Protein AF-A0A0R1JMH1-F1 (afdb_monomer_lite)

Radius of gyration: 13.41 Å; chains: 1; bounding box: 37×22×34 Å

Organism: NCBI:txid1291734

Secondary structure (DSSP, 8-state):
--HHHHHHHHHHHHHHTHHHHHHHHHHHTTT--SEEEEEEEEEEEE--SS-SS-EEEEEEEEE-TTS-B---PEEEEEES-SSS---EEEEEE----

Sequence (97 aa):
MNEKESHERQVAFLQAHEAQITRFIQTKEASTVAKVEYNWRTVAAQSSMVYEYPYLAVDVTCYNNKHKQIDCYRMSIHPDNVDHPTAILNIDGIDVD

Foldseek 3Di:
DDPVVQLVQLLVVCVVCVVVLLVVVCVVVVNQFPDKAWPSVQWDWDDDPVDPDIWTWTWMWTAGPVRDTDDTFTKTWHAPDSSHGDDTPDIDTDDDD

pLDDT: mean 87.87, std 12.04, range [39.31, 98.25]

Structure (mmCIF, N/CA/C/O backbone):
data_AF-A0A0R1JMH1-F1
#
_entry.id   AF-A0A0R1JMH1-F1
#
loop_
_atom_site.group_PDB
_atom_site.id
_atom_site.type_symbol
_atom_site.label_atom_id
_atom_site.label_alt_id
_atom_site.label_comp_id
_atom_site.label_asym_id
_atom_site.label_entity_id
_atom_site.label_seq_id
_atom_site.pdbx_PDB_ins_code
_atom_site.Cartn_x
_atom_site.Cartn_y
_atom_site.Cartn_z
_atom_site.occupancy
_atom_site.B_iso_or_equiv
_atom_site.auth_seq_id
_atom_site.auth_comp_id
_atom_site.auth_asym_id
_atom_site.auth_atom_id
_atom_site.pdbx_PDB_model_num
ATOM 1 N N . MET A 1 1 ? 9.275 8.672 -20.489 1.00 58.81 1 MET A N 1
ATOM 2 C CA . MET A 1 1 ? 8.312 8.587 -19.379 1.00 58.81 1 MET A CA 1
ATOM 3 C C . MET A 1 1 ? 8.430 9.874 -18.598 1.00 58.81 1 MET A C 1
ATOM 5 O O . MET A 1 1 ? 9.544 10.220 -18.222 1.00 58.81 1 MET A O 1
ATOM 9 N N . ASN A 1 2 ? 7.344 10.631 -18.470 1.00 78.19 2 ASN A N 1
ATOM 10 C CA . ASN A 1 2 ? 7.326 11.794 -17.580 1.00 78.19 2 ASN A CA 1
ATOM 11 C C . ASN A 1 2 ? 6.866 11.368 -16.172 1.00 78.19 2 ASN A C 1
ATOM 13 O O . ASN A 1 2 ? 6.305 10.287 -15.995 1.00 78.19 2 ASN A O 1
ATOM 17 N N . GLU A 1 3 ? 7.122 12.204 -15.167 1.00 75.75 3 GLU A N 1
ATOM 18 C CA . GLU A 1 3 ? 6.811 11.900 -13.759 1.00 75.75 3 GLU A CA 1
ATOM 19 C C . GLU A 1 3 ? 5.321 11.601 -13.533 1.00 75.75 3 GLU A C 1
ATOM 21 O O . GLU A 1 3 ? 4.971 10.726 -12.744 1.00 75.75 3 GLU A O 1
ATOM 26 N N . LYS A 1 4 ? 4.437 12.269 -14.284 1.00 77.25 4 LYS A N 1
ATOM 27 C CA . LYS A 1 4 ? 2.987 12.082 -14.190 1.00 77.25 4 LYS A CA 1
ATOM 28 C C . LYS A 1 4 ? 2.545 10.701 -14.684 1.00 77.25 4 LYS A C 1
ATOM 30 O O . LYS A 1 4 ? 1.777 10.030 -14.003 1.00 77.25 4 LYS A O 1
ATOM 35 N N . GLU A 1 5 ? 3.054 10.260 -15.832 1.00 80.62 5 GLU A N 1
ATOM 36 C CA . GLU A 1 5 ? 2.797 8.920 -16.380 1.00 80.62 5 GLU A CA 1
ATOM 37 C C . GLU A 1 5 ? 3.324 7.812 -15.460 1.00 80.62 5 GLU A C 1
ATOM 39 O O . GLU A 1 5 ? 2.703 6.754 -15.353 1.00 80.62 5 GLU A O 1
ATOM 44 N N . SER A 1 6 ? 4.460 8.050 -14.793 1.00 89.31 6 SER A N 1
ATOM 45 C CA . SER A 1 6 ? 5.006 7.117 -13.803 1.00 89.31 6 SER A CA 1
ATOM 46 C C . SER A 1 6 ? 4.087 7.013 -12.581 1.00 89.31 6 SER A C 1
ATOM 48 O O . SER A 1 6 ? 3.677 5.914 -12.207 1.00 89.31 6 SER A O 1
ATOM 50 N N . HIS A 1 7 ? 3.652 8.152 -12.031 1.00 92.69 7 HIS A N 1
ATOM 51 C CA . HIS A 1 7 ? 2.730 8.185 -10.894 1.00 92.69 7 HIS A CA 1
ATOM 52 C C . HIS A 1 7 ? 1.387 7.503 -1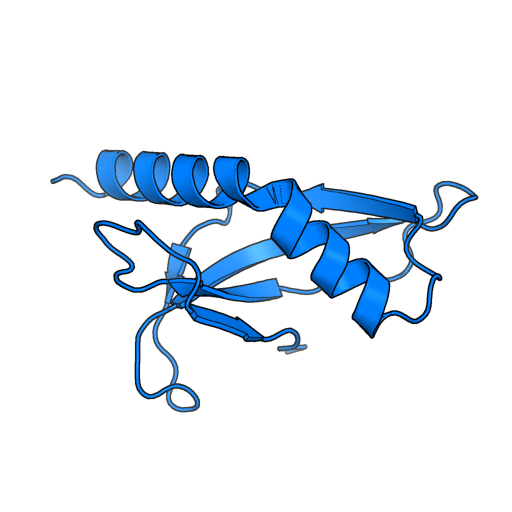1.202 1.00 92.69 7 HIS A C 1
ATOM 54 O O . HIS A 1 7 ? 0.940 6.654 -10.434 1.00 92.69 7 HIS A O 1
ATOM 60 N N . GLU A 1 8 ? 0.753 7.804 -12.341 1.00 95.81 8 GLU A N 1
ATOM 61 C CA . GLU A 1 8 ? -0.524 7.179 -12.728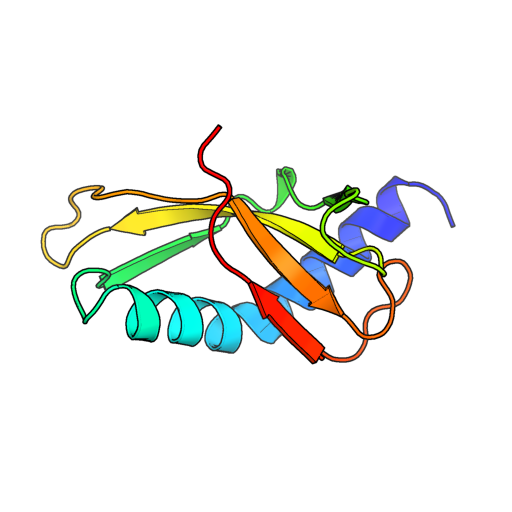 1.00 95.81 8 GLU A CA 1
ATOM 62 C C . GLU A 1 8 ? -0.404 5.652 -12.852 1.00 95.81 8 GLU A C 1
ATOM 64 O O . GLU A 1 8 ? -1.300 4.920 -12.425 1.00 95.81 8 GLU A O 1
ATOM 69 N N . ARG A 1 9 ? 0.724 5.152 -13.372 1.00 96.00 9 ARG A N 1
ATOM 70 C CA . ARG A 1 9 ? 1.003 3.713 -13.458 1.00 96.00 9 ARG A CA 1
ATOM 71 C C . ARG A 1 9 ? 1.172 3.075 -12.082 1.00 96.00 9 ARG A C 1
ATOM 73 O O . ARG A 1 9 ? 0.607 2.011 -11.840 1.00 96.00 9 ARG A O 1
ATOM 80 N N . GLN A 1 10 ? 1.930 3.711 -11.194 1.00 97.44 10 GLN A N 1
ATOM 81 C CA . GLN A 1 10 ? 2.133 3.237 -9.824 1.00 97.44 10 GLN A CA 1
ATOM 82 C C . GLN A 1 10 ? 0.807 3.194 -9.058 1.00 97.44 10 GLN A C 1
ATOM 84 O O . GLN A 1 10 ? 0.495 2.187 -8.424 1.00 97.44 10 GLN A O 1
ATOM 89 N N . VAL A 1 11 ? -0.019 4.239 -9.182 1.00 98.06 11 VAL A N 1
ATOM 90 C CA . VAL A 1 11 ? -1.367 4.284 -8.597 1.00 98.06 11 VAL A CA 1
ATOM 91 C C . VAL A 1 11 ? -2.232 3.147 -9.135 1.00 98.06 11 VAL A C 1
ATOM 93 O O . VAL A 1 11 ? -2.811 2.406 -8.344 1.00 98.06 11 VAL A O 1
ATOM 96 N N . ALA A 1 12 ? -2.295 2.969 -10.457 1.00 98.06 12 ALA A N 1
ATOM 97 C CA . ALA A 1 12 ? -3.101 1.914 -11.068 1.00 98.06 12 ALA A CA 1
ATOM 98 C C . ALA A 1 12 ? -2.658 0.513 -10.613 1.00 98.06 12 ALA A C 1
ATOM 100 O O . ALA A 1 12 ? -3.496 -0.345 -10.331 1.00 98.06 12 ALA A O 1
ATOM 101 N N . PHE A 1 13 ? -1.348 0.291 -10.489 1.00 98.25 13 PHE A N 1
ATOM 102 C CA . PHE A 1 13 ? -0.801 -0.954 -9.963 1.00 98.25 13 PHE A CA 1
ATOM 103 C C . PHE A 1 13 ? -1.234 -1.213 -8.514 1.00 98.25 13 PHE A C 1
ATOM 105 O O . PHE A 1 13 ? -1.685 -2.318 -8.204 1.00 98.25 13 PHE A O 1
ATOM 112 N N . LEU A 1 14 ? -1.150 -0.209 -7.634 1.00 97.69 14 LEU A N 1
ATOM 113 C CA . LEU A 1 14 ? -1.565 -0.358 -6.237 1.00 97.69 14 LEU A CA 1
ATOM 114 C C . LEU A 1 14 ? -3.080 -0.545 -6.095 1.00 97.69 14 LEU A C 1
ATOM 116 O O . LEU A 1 14 ? -3.508 -1.382 -5.305 1.00 97.69 14 LEU A O 1
ATOM 120 N N . GLN A 1 15 ? -3.887 0.155 -6.897 1.00 98.12 15 GLN A N 1
ATOM 121 C CA . GLN A 1 15 ? -5.342 -0.034 -6.947 1.00 98.12 15 GLN A CA 1
ATOM 122 C C . GLN A 1 15 ? -5.717 -1.456 -7.382 1.00 98.12 15 GLN A C 1
ATOM 124 O O . GLN A 1 15 ? -6.596 -2.076 -6.786 1.00 98.12 15 GLN A O 1
ATOM 129 N N . ALA A 1 16 ? -5.012 -2.022 -8.367 1.00 98.25 16 ALA A N 1
ATOM 130 C CA . ALA A 1 16 ? -5.227 -3.406 -8.792 1.00 98.25 16 ALA A CA 1
ATOM 131 C C . ALA A 1 16 ? -4.927 -4.432 -7.679 1.00 98.25 16 ALA A C 1
ATOM 133 O O . ALA A 1 16 ? -5.493 -5.525 -7.681 1.00 98.25 16 ALA A O 1
ATOM 134 N N . HIS A 1 17 ? -4.082 -4.071 -6.710 1.00 97.38 17 HIS A N 1
ATOM 135 C CA . HIS A 1 17 ? -3.703 -4.910 -5.571 1.00 97.38 17 HIS A CA 1
ATOM 136 C C . HIS A 1 17 ? -4.310 -4.440 -4.236 1.00 97.38 17 HIS A C 1
ATOM 138 O O . HIS A 1 17 ? -3.934 -4.948 -3.176 1.00 97.38 17 HIS A O 1
ATOM 144 N N . GLU A 1 18 ? -5.281 -3.520 -4.258 1.00 96.69 18 GLU A N 1
ATOM 145 C CA . GLU A 1 18 ? -5.876 -2.913 -3.058 1.00 96.69 18 GLU A CA 1
ATOM 146 C C . GLU A 1 18 ? -6.379 -3.975 -2.068 1.00 96.69 18 GLU A C 1
ATOM 148 O O . GLU A 1 18 ? -6.119 -3.895 -0.867 1.00 96.69 18 GLU A O 1
ATOM 153 N N . ALA A 1 19 ? -7.022 -5.031 -2.576 1.00 95.69 19 ALA A N 1
ATOM 154 C CA . ALA A 1 19 ? -7.533 -6.128 -1.758 1.00 95.69 19 ALA A CA 1
ATOM 155 C C . ALA A 1 19 ? -6.418 -6.913 -1.042 1.00 95.69 19 ALA A C 1
ATOM 157 O O . ALA A 1 19 ? -6.584 -7.304 0.116 1.00 95.69 19 ALA A O 1
ATOM 158 N N . GLN A 1 20 ? -5.276 -7.135 -1.702 1.00 95.25 20 GLN A N 1
ATOM 159 C CA . GLN A 1 20 ? -4.119 -7.804 -1.099 1.00 95.25 20 GLN A CA 1
ATOM 160 C C . GLN A 1 20 ? -3.525 -6.945 0.023 1.00 95.25 20 GLN A C 1
ATOM 162 O O . GLN A 1 20 ? -3.273 -7.452 1.117 1.00 95.25 20 GLN A O 1
ATOM 167 N N . ILE A 1 21 ? -3.353 -5.645 -0.230 1.00 93.38 21 ILE A N 1
ATOM 168 C CA . ILE A 1 21 ? -2.783 -4.695 0.733 1.00 93.38 21 ILE A CA 1
ATOM 169 C C . ILE A 1 21 ? -3.727 -4.523 1.933 1.00 93.38 21 ILE A C 1
ATOM 171 O O . ILE A 1 21 ? -3.294 -4.591 3.082 1.00 93.38 21 ILE A O 1
ATOM 175 N N . THR A 1 22 ? -5.033 -4.388 1.688 1.00 92.75 22 THR A N 1
ATOM 176 C CA . THR A 1 22 ? -6.055 -4.283 2.743 1.00 92.75 22 THR A CA 1
ATOM 177 C C . THR A 1 22 ? -6.042 -5.519 3.636 1.00 92.75 22 THR A C 1
ATOM 179 O O . THR A 1 22 ? -6.050 -5.406 4.863 1.00 92.75 22 THR A O 1
ATOM 182 N N . ARG A 1 23 ? -5.965 -6.714 3.036 1.00 91.81 23 ARG A N 1
ATOM 183 C CA . ARG A 1 23 ? -5.915 -7.973 3.785 1.00 91.81 23 ARG A CA 1
ATOM 184 C C . ARG A 1 23 ? -4.662 -8.074 4.651 1.00 91.81 23 ARG A C 1
ATOM 186 O O . ARG A 1 23 ? -4.747 -8.578 5.772 1.00 91.81 23 ARG A O 1
ATOM 193 N N . PHE A 1 24 ? -3.521 -7.588 4.164 1.00 90.69 24 PHE A N 1
ATOM 194 C CA . PHE A 1 24 ? -2.296 -7.512 4.956 1.00 90.69 24 PHE A CA 1
ATOM 195 C C . PHE A 1 24 ? -2.490 -6.630 6.199 1.00 90.69 24 PHE A C 1
ATOM 197 O O . PHE A 1 24 ? -2.252 -7.103 7.312 1.00 90.69 24 PHE A O 1
ATOM 204 N N . ILE A 1 25 ? -3.008 -5.407 6.027 1.00 88.62 25 ILE A N 1
ATOM 205 C CA . ILE A 1 25 ? -3.276 -4.461 7.127 1.00 88.62 25 ILE A CA 1
ATOM 206 C C . ILE A 1 25 ? -4.198 -5.097 8.176 1.00 88.62 25 ILE A C 1
ATOM 208 O O . ILE A 1 25 ? -3.882 -5.128 9.363 1.00 88.62 25 ILE A O 1
ATOM 212 N N . GLN A 1 26 ? -5.315 -5.679 7.736 1.00 87.31 26 GLN A N 1
ATOM 213 C CA . GLN A 1 26 ? -6.287 -6.318 8.628 1.00 87.31 26 GLN A CA 1
ATOM 214 C C . GLN A 1 26 ? -5.707 -7.518 9.393 1.00 87.31 26 GLN A C 1
ATOM 216 O O . GLN A 1 26 ? -6.103 -7.767 10.533 1.00 87.31 26 GLN A O 1
ATOM 221 N N . THR A 1 27 ? -4.771 -8.252 8.781 1.00 86.12 27 THR A N 1
ATOM 222 C CA . THR A 1 27 ? -4.101 -9.400 9.411 1.00 86.12 27 THR A CA 1
ATOM 223 C C . THR A 1 27 ? -3.120 -8.954 10.493 1.00 86.12 27 THR A C 1
ATOM 225 O O . THR A 1 27 ? -3.046 -9.587 11.544 1.00 86.12 27 THR A O 1
ATOM 228 N N . LYS A 1 28 ? -2.371 -7.870 10.255 1.00 80.75 28 LYS A N 1
ATOM 229 C CA . LYS A 1 28 ? -1.384 -7.338 11.207 1.00 80.75 28 LYS A CA 1
ATOM 230 C C . LYS A 1 28 ? -2.040 -6.657 12.412 1.00 80.75 28 LYS A C 1
ATOM 232 O O . LYS A 1 28 ? -1.629 -6.916 13.536 1.00 80.75 28 LYS A O 1
ATOM 237 N N . GLU A 1 29 ? -3.118 -5.905 12.196 1.00 74.00 29 GLU A N 1
ATOM 238 C CA . GLU A 1 29 ? -3.829 -5.139 13.240 1.00 74.00 29 GLU A CA 1
ATOM 239 C C . GLU A 1 29 ? -4.909 -5.945 14.000 1.00 74.00 29 GLU A C 1
ATOM 241 O O . GLU A 1 29 ? -5.867 -5.389 14.555 1.00 74.00 29 GLU A O 1
ATOM 246 N N . ALA A 1 30 ? -4.781 -7.279 14.002 1.00 62.62 30 ALA A N 1
ATOM 247 C CA . ALA A 1 30 ? -5.572 -8.226 14.795 1.00 62.62 30 ALA A CA 1
ATOM 248 C C . ALA A 1 30 ? -7.101 -7.976 14.802 1.00 62.62 30 ALA A C 1
ATOM 250 O O . ALA A 1 30 ? -7.761 -8.128 15.830 1.00 62.62 30 ALA A O 1
ATOM 251 N N . SER A 1 31 ? -7.698 -7.685 13.638 1.00 63.50 31 SER A N 1
ATOM 252 C CA . SER A 1 31 ? -9.154 -7.483 13.433 1.00 63.50 31 SER A CA 1
ATOM 253 C C . SER A 1 31 ? -9.745 -6.151 13.924 1.00 63.50 31 SER A C 1
ATOM 255 O O . SER A 1 31 ? -10.964 -5.972 13.876 1.00 63.50 31 SER A O 1
ATOM 257 N N . THR A 1 32 ? -8.925 -5.193 14.364 1.00 81.19 32 THR A N 1
ATOM 258 C CA . THR A 1 32 ? -9.424 -3.870 14.797 1.00 81.19 32 THR A CA 1
ATOM 259 C C . THR A 1 32 ? -9.844 -2.999 13.606 1.00 81.19 32 THR A C 1
ATOM 261 O O . THR A 1 32 ? -10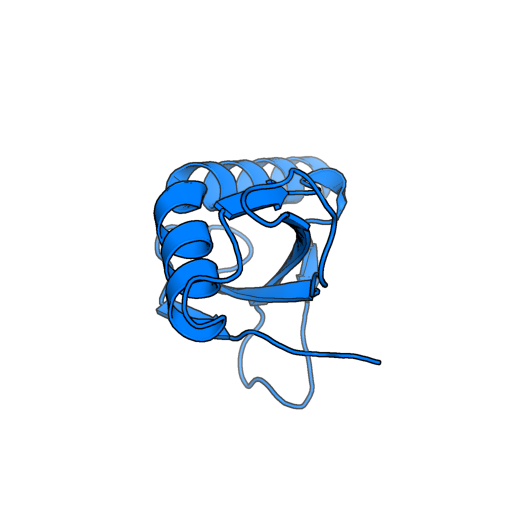.741 -2.160 13.724 1.00 81.19 32 THR A O 1
ATOM 264 N N . VAL A 1 33 ? -9.228 -3.226 12.443 1.00 87.75 33 VAL A N 1
ATOM 265 C CA . VAL A 1 33 ? -9.480 -2.500 11.193 1.00 87.75 33 VAL A CA 1
ATOM 266 C C . VAL A 1 33 ? -10.629 -3.150 10.420 1.00 87.75 33 VAL A C 1
ATOM 268 O O . VAL A 1 33 ? -10.513 -4.272 9.935 1.00 87.75 33 VAL A O 1
ATOM 271 N N . ALA A 1 34 ? -11.732 -2.421 10.260 1.00 89.75 34 ALA A N 1
ATOM 272 C CA . ALA A 1 34 ? -12.879 -2.831 9.449 1.00 89.75 34 ALA A CA 1
ATOM 273 C C . ALA A 1 34 ? -12.848 -2.230 8.036 1.00 89.75 34 ALA A C 1
ATOM 275 O O . ALA A 1 34 ? -13.336 -2.850 7.094 1.00 89.75 34 ALA A O 1
ATOM 276 N N . LYS A 1 35 ? -12.272 -1.032 7.879 1.00 91.31 35 LYS A N 1
ATOM 277 C CA . LYS A 1 35 ? -12.153 -0.328 6.596 1.00 91.31 35 LYS A CA 1
ATOM 278 C C . LYS A 1 35 ? -10.785 0.335 6.483 1.00 91.31 35 LYS A C 1
ATOM 280 O O . LYS A 1 35 ? -10.294 0.879 7.471 1.00 91.31 35 LYS A O 1
ATOM 285 N N . VAL A 1 36 ? -10.231 0.326 5.275 1.00 92.31 36 VAL A N 1
ATOM 286 C CA . VAL A 1 36 ? -9.031 1.072 4.885 1.00 92.31 36 VAL A CA 1
ATOM 287 C C . VAL A 1 36 ? -9.414 2.035 3.761 1.00 92.31 36 VAL A C 1
ATOM 289 O O . VAL A 1 36 ? -10.154 1.670 2.851 1.00 92.31 36 VAL A O 1
ATOM 292 N N . GLU A 1 37 ? -8.952 3.273 3.846 1.00 94.38 37 GLU A N 1
ATOM 293 C CA . GLU A 1 37 ? -9.028 4.288 2.802 1.00 94.38 37 GLU A CA 1
ATOM 294 C C . GLU A 1 37 ? -7.612 4.625 2.348 1.00 94.38 37 GLU A C 1
ATOM 296 O O . GLU A 1 37 ? -6.713 4.780 3.167 1.00 94.38 37 GLU A O 1
ATOM 301 N N . TYR A 1 38 ? -7.404 4.734 1.043 1.00 95.00 38 TYR A N 1
ATOM 302 C CA . TYR A 1 38 ? -6.089 4.975 0.463 1.00 95.00 38 TYR A CA 1
ATOM 303 C C . TYR A 1 38 ? -6.006 6.398 -0.075 1.00 95.00 38 TYR A C 1
ATOM 305 O O . TYR A 1 38 ? -6.854 6.824 -0.867 1.00 95.00 38 TYR A O 1
ATOM 313 N N . ASN A 1 39 ? -4.957 7.129 0.300 1.00 95.50 39 ASN A N 1
ATOM 314 C CA . ASN A 1 39 ? -4.667 8.422 -0.299 1.00 95.50 39 ASN A CA 1
ATOM 315 C C . ASN A 1 39 ? -3.806 8.235 -1.553 1.00 95.50 39 ASN A C 1
ATOM 317 O O . ASN A 1 39 ? -2.592 8.401 -1.537 1.00 95.50 39 ASN A O 1
ATOM 321 N N . TRP A 1 40 ? -4.440 7.919 -2.681 1.00 96.31 40 TRP A N 1
ATOM 322 C CA . TRP A 1 40 ? -3.726 7.641 -3.935 1.00 96.31 40 TRP A CA 1
ATOM 323 C C . TRP A 1 40 ? -2.826 8.784 -4.425 1.00 96.31 40 TRP A C 1
ATOM 325 O O . TRP A 1 40 ? -1.876 8.547 -5.161 1.00 96.31 40 TRP A O 1
ATOM 335 N N . ARG A 1 41 ? -3.079 10.023 -3.988 1.00 95.56 41 ARG A N 1
ATOM 336 C CA . ARG A 1 41 ? -2.248 11.181 -4.348 1.00 95.56 41 ARG A CA 1
ATOM 337 C C . ARG A 1 41 ? -0.866 11.154 -3.703 1.00 95.56 41 ARG A C 1
ATOM 339 O O . ARG A 1 41 ? 0.021 11.847 -4.184 1.00 95.56 41 ARG A O 1
ATOM 346 N N . THR A 1 42 ? -0.682 10.394 -2.626 1.00 94.56 42 THR A N 1
ATOM 347 C CA . THR A 1 42 ? 0.607 10.289 -1.928 1.00 94.56 42 THR A CA 1
ATOM 348 C C . THR A 1 42 ? 1.472 9.163 -2.479 1.00 94.56 42 THR A C 1
ATOM 350 O O . THR A 1 42 ? 2.555 8.940 -1.950 1.00 94.56 42 THR A O 1
ATOM 353 N N . VAL A 1 43 ? 0.999 8.427 -3.495 1.00 95.94 43 VAL A N 1
ATOM 354 C CA . VAL A 1 43 ? 1.766 7.330 -4.090 1.00 95.94 43 VAL A CA 1
ATOM 355 C C . VAL A 1 43 ? 3.063 7.871 -4.673 1.00 95.94 43 VAL A C 1
ATOM 357 O O . VAL A 1 43 ? 3.049 8.728 -5.557 1.00 95.94 43 VAL A O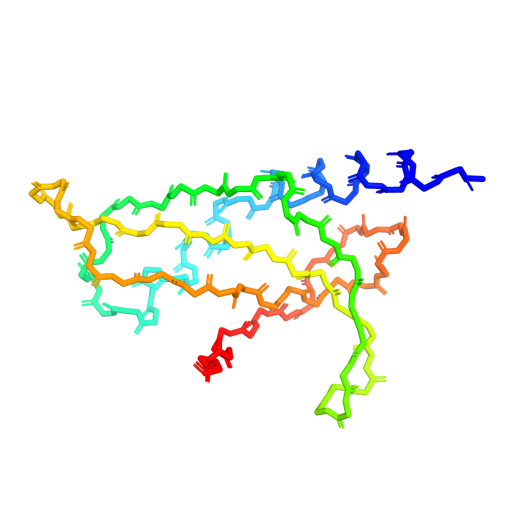 1
ATOM 360 N N . ALA A 1 44 ? 4.183 7.360 -4.177 1.00 94.38 44 ALA A N 1
ATOM 361 C CA . ALA A 1 44 ? 5.501 7.755 -4.645 1.00 94.38 44 ALA A CA 1
ATOM 362 C C . ALA A 1 44 ? 6.493 6.602 -4.521 1.00 94.38 44 ALA A C 1
ATOM 364 O O . ALA A 1 44 ? 6.480 5.864 -3.535 1.00 94.38 44 ALA A O 1
ATOM 365 N N . ALA A 1 45 ? 7.389 6.490 -5.499 1.00 94.44 45 ALA A N 1
ATOM 366 C CA . ALA A 1 45 ? 8.585 5.676 -5.353 1.00 94.44 45 ALA A CA 1
ATOM 367 C C . ALA A 1 45 ? 9.542 6.335 -4.351 1.00 94.44 45 ALA A C 1
ATOM 369 O O . ALA A 1 45 ? 9.812 7.535 -4.433 1.00 94.44 45 ALA A O 1
ATOM 370 N N . GLN A 1 46 ? 10.054 5.552 -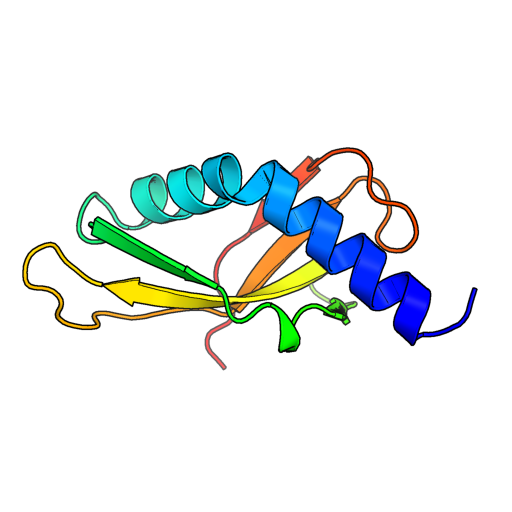3.408 1.00 92.31 46 GLN A N 1
ATOM 371 C CA . GLN A 1 46 ? 10.996 5.993 -2.388 1.00 92.31 46 GLN A CA 1
ATOM 372 C C . GLN A 1 46 ? 12.171 5.021 -2.280 1.00 92.31 46 GLN A C 1
ATOM 374 O O . GLN A 1 46 ? 12.087 3.848 -2.647 1.00 92.31 46 GLN A O 1
ATOM 379 N N . SER A 1 47 ? 13.278 5.531 -1.754 1.00 90.12 47 SER A N 1
ATOM 380 C CA . SER A 1 47 ? 14.464 4.764 -1.382 1.00 90.12 47 SER A CA 1
ATOM 381 C C . SER A 1 47 ? 14.822 5.096 0.061 1.00 90.12 47 SER A C 1
ATOM 383 O O . SER A 1 47 ? 14.730 6.255 0.462 1.00 90.12 47 SER A O 1
ATOM 385 N N . SER A 1 48 ? 15.256 4.105 0.831 1.00 84.81 48 SER A N 1
ATOM 386 C CA . SER A 1 48 ? 15.653 4.256 2.234 1.00 84.81 48 SER A CA 1
ATOM 387 C C . SER A 1 48 ? 16.976 3.535 2.467 1.00 84.81 48 SER A C 1
ATOM 389 O O . SER A 1 48 ? 17.321 2.632 1.716 1.00 84.81 48 SER A O 1
ATOM 391 N N . MET A 1 49 ? 17.710 3.901 3.520 1.00 85.69 49 MET A N 1
ATOM 392 C CA . MET A 1 49 ? 18.890 3.138 3.950 1.00 85.69 49 MET A CA 1
ATOM 393 C C . MET A 1 49 ? 18.523 1.783 4.578 1.00 85.69 49 MET A C 1
ATOM 395 O O . MET A 1 49 ? 19.390 0.928 4.724 1.00 85.69 49 MET A O 1
ATOM 399 N N . VAL A 1 50 ? 17.257 1.597 4.970 1.00 83.88 50 VAL A N 1
ATOM 400 C CA . VAL A 1 50 ? 16.745 0.354 5.572 1.00 83.88 50 VAL A CA 1
ATOM 401 C C . VAL A 1 50 ? 16.491 -0.717 4.509 1.00 83.88 50 VAL A C 1
ATOM 403 O O . VAL A 1 50 ? 16.670 -1.903 4.776 1.00 83.88 50 VAL A O 1
ATOM 406 N N . TYR A 1 51 ? 16.104 -0.305 3.300 1.00 82.50 51 TYR A N 1
ATOM 407 C CA . TYR A 1 51 ? 15.725 -1.210 2.219 1.00 82.50 51 TYR A CA 1
ATOM 408 C C . TYR A 1 51 ? 16.774 -1.197 1.108 1.00 82.50 51 TYR A C 1
ATOM 410 O O . TYR A 1 51 ? 17.148 -0.143 0.606 1.00 82.50 51 TYR A O 1
ATOM 418 N N . GLU A 1 52 ? 17.213 -2.383 0.687 1.00 84.31 52 GLU A N 1
ATOM 419 C CA . GLU A 1 52 ? 18.181 -2.544 -0.408 1.00 84.31 52 GLU A CA 1
ATOM 420 C C . GLU A 1 52 ? 17.625 -2.054 -1.757 1.00 84.31 52 GLU A C 1
ATOM 422 O O . GLU A 1 52 ? 18.374 -1.565 -2.603 1.00 84.31 52 GLU A O 1
ATOM 427 N N . TYR A 1 53 ? 16.304 -2.145 -1.941 1.00 88.06 53 TYR A N 1
ATOM 428 C CA . TYR A 1 53 ? 15.619 -1.808 -3.187 1.00 88.06 53 TYR A CA 1
ATOM 429 C C . TYR A 1 53 ? 14.562 -0.713 -2.983 1.00 88.06 53 TYR A C 1
ATOM 431 O O . TYR A 1 53 ? 13.970 -0.623 -1.901 1.00 88.06 53 TYR A O 1
ATOM 439 N N . PRO A 1 54 ? 14.281 0.100 -4.022 1.00 92.69 54 PRO A N 1
ATOM 440 C CA . PRO A 1 54 ? 13.195 1.071 -3.989 1.00 92.69 54 PRO A CA 1
ATOM 441 C C . PRO A 1 54 ? 11.834 0.416 -3.737 1.00 92.69 54 PRO A C 1
ATOM 443 O O . PRO A 1 54 ? 11.602 -0.739 -4.094 1.00 92.69 54 PRO A O 1
ATOM 446 N N . TYR A 1 55 ? 10.912 1.186 -3.170 1.00 94.69 55 TYR A N 1
ATOM 447 C CA . TYR A 1 55 ? 9.558 0.745 -2.843 1.00 94.69 55 TYR A CA 1
ATOM 448 C C . TYR A 1 55 ? 8.532 1.826 -3.193 1.00 94.69 55 TYR A C 1
ATOM 450 O O . TYR A 1 55 ? 8.882 2.985 -3.409 1.00 94.69 55 TYR A O 1
ATOM 458 N N . LEU A 1 56 ? 7.257 1.448 -3.266 1.00 95.62 56 LEU A N 1
ATOM 459 C CA . LEU A 1 56 ? 6.136 2.374 -3.390 1.00 95.62 56 LEU A CA 1
ATOM 460 C C . LEU A 1 56 ? 5.570 2.671 -2.003 1.00 95.62 56 LEU A C 1
ATOM 462 O O . LEU A 1 56 ? 5.176 1.756 -1.282 1.00 95.62 56 LEU A O 1
ATOM 466 N N . ALA A 1 57 ? 5.506 3.949 -1.652 1.00 94.81 57 ALA A N 1
ATOM 467 C CA . ALA A 1 57 ? 4.880 4.422 -0.429 1.00 94.81 57 ALA A CA 1
ATOM 468 C C . ALA A 1 57 ? 3.446 4.891 -0.702 1.00 94.81 57 ALA A C 1
ATOM 470 O O . ALA A 1 57 ? 3.203 5.559 -1.706 1.00 94.81 57 ALA A O 1
ATOM 471 N N . VAL A 1 58 ? 2.502 4.591 0.193 1.00 94.75 58 VAL A N 1
ATOM 472 C CA . VAL A 1 58 ? 1.139 5.153 0.159 1.00 94.75 58 VAL A CA 1
ATOM 473 C C . VAL A 1 58 ? 0.624 5.398 1.572 1.00 94.75 58 VAL A C 1
ATOM 475 O O . VAL A 1 58 ? 0.776 4.547 2.449 1.00 94.75 58 VAL A O 1
ATOM 478 N N . ASP A 1 59 ? -0.001 6.551 1.793 1.00 93.12 59 ASP A N 1
ATOM 479 C CA . ASP A 1 59 ? -0.624 6.873 3.070 1.00 93.12 59 ASP A CA 1
ATOM 480 C C . ASP A 1 59 ? -2.027 6.255 3.088 1.00 93.12 59 ASP A C 1
ATOM 482 O O . ASP A 1 59 ? -2.808 6.404 2.137 1.00 93.12 59 ASP A O 1
ATOM 486 N N . VAL A 1 60 ? -2.356 5.550 4.167 1.00 92.19 60 VAL A N 1
ATOM 487 C CA . VAL A 1 60 ? -3.683 4.953 4.355 1.00 92.19 60 VAL A CA 1
ATOM 488 C C . VAL A 1 60 ? -4.383 5.551 5.562 1.00 92.19 60 VAL A C 1
ATOM 490 O O . VAL A 1 60 ? -3.751 6.147 6.425 1.00 92.19 60 VAL A O 1
ATOM 493 N N . THR A 1 61 ? -5.704 5.409 5.629 1.00 91.19 61 THR A N 1
ATOM 494 C CA . THR A 1 61 ? -6.534 5.729 6.789 1.00 91.19 61 THR A CA 1
ATOM 495 C C . THR A 1 61 ? -7.408 4.532 7.168 1.00 91.19 61 THR A C 1
ATOM 497 O O . THR A 1 61 ? -8.171 4.029 6.354 1.00 91.19 61 THR A O 1
ATOM 500 N N . CYS A 1 62 ? -7.307 4.045 8.399 1.00 91.25 62 CYS A N 1
ATOM 501 C CA . CYS A 1 62 ? -7.977 2.861 8.911 1.00 91.25 62 CYS A CA 1
ATOM 502 C C . CYS A 1 62 ? -9.066 3.228 9.921 1.00 91.25 62 CYS A C 1
ATOM 504 O O . CYS A 1 62 ? -8.887 4.066 10.812 1.00 91.25 62 CYS A O 1
ATOM 506 N N . TYR A 1 63 ? -10.184 2.517 9.826 1.00 91.38 63 TYR A N 1
ATOM 507 C CA . TYR A 1 63 ? -11.363 2.709 10.659 1.00 91.38 63 TYR A CA 1
ATOM 508 C C . TYR A 1 63 ? -11.790 1.388 11.283 1.00 91.38 63 TYR A C 1
ATOM 510 O O . TYR A 1 63 ? -11.745 0.339 10.635 1.00 91.38 63 TYR A O 1
ATOM 518 N N . ASN A 1 64 ? -12.271 1.441 12.523 1.00 90.69 64 ASN A N 1
ATOM 519 C CA . ASN A 1 64 ? -12.918 0.295 13.155 1.00 90.69 64 ASN A CA 1
ATOM 520 C C . ASN A 1 64 ? -14.375 0.122 12.689 1.00 90.69 64 ASN A C 1
ATOM 522 O O . ASN A 1 64 ? -14.929 0.932 11.944 1.00 90.69 64 ASN A O 1
ATOM 526 N N . ASN A 1 65 ? -15.029 -0.930 13.181 1.00 90.56 65 ASN A N 1
ATOM 527 C CA . ASN A 1 65 ? -16.428 -1.249 12.873 1.00 90.56 65 ASN A CA 1
ATOM 528 C C . ASN A 1 65 ? -17.458 -0.203 13.351 1.00 90.56 65 ASN A C 1
ATOM 530 O O . ASN A 1 65 ? -18.623 -0.289 12.978 1.00 90.56 65 ASN A O 1
ATOM 534 N N . LYS A 1 66 ? -17.050 0.782 14.160 1.00 92.00 66 LYS A N 1
ATOM 535 C CA . LYS A 1 66 ? -17.873 1.928 14.579 1.00 92.00 66 LYS A CA 1
ATOM 536 C C . LYS A 1 66 ? -17.601 3.177 13.736 1.00 92.00 66 LYS A C 1
ATOM 538 O O . LYS A 1 66 ? -17.996 4.266 14.140 1.00 92.00 66 LYS A O 1
ATOM 543 N N . HIS A 1 67 ? -16.896 3.035 12.611 1.00 87.94 67 HIS A N 1
ATOM 544 C CA . HIS A 1 67 ? -16.443 4.139 11.760 1.00 87.94 67 HIS A CA 1
ATOM 545 C C . HIS A 1 67 ? -15.544 5.155 12.482 1.00 87.94 67 HIS A C 1
ATOM 547 O O . HIS A 1 67 ? -15.374 6.280 12.018 1.00 87.94 67 HIS A O 1
ATOM 553 N N . LYS A 1 68 ? -14.944 4.770 13.614 1.00 90.50 68 LYS A N 1
ATOM 554 C CA . LYS A 1 68 ? -13.970 5.608 14.308 1.00 90.50 68 LYS A CA 1
ATOM 555 C C . LYS A 1 68 ? -12.587 5.334 13.719 1.00 90.50 68 LYS A C 1
ATOM 557 O O . LYS A 1 68 ? -12.178 4.174 13.645 1.00 90.50 68 LYS A O 1
ATOM 562 N N . GLN A 1 69 ? -11.886 6.396 13.333 1.00 90.00 69 GLN A N 1
ATOM 563 C CA . GLN A 1 69 ? -10.472 6.335 12.966 1.00 90.00 69 GLN A CA 1
ATOM 564 C C . GLN A 1 69 ? -9.658 5.847 14.172 1.00 90.00 69 GLN A C 1
ATOM 566 O O . GLN A 1 69 ? -9.909 6.287 15.298 1.00 90.00 69 GLN A O 1
ATOM 571 N N . ILE A 1 70 ? -8.757 4.892 13.952 1.00 83.62 70 ILE A N 1
ATOM 572 C CA . ILE A 1 70 ? -8.018 4.222 15.034 1.00 83.62 70 ILE A CA 1
ATOM 573 C C . ILE A 1 70 ? -6.516 4.491 14.967 1.00 83.62 70 ILE A C 1
ATOM 575 O O . ILE A 1 70 ? -6.002 5.020 15.939 1.00 83.62 70 ILE A O 1
ATOM 579 N N . ASP A 1 71 ? -5.852 4.199 13.852 1.00 71.94 71 ASP A N 1
ATOM 580 C CA . ASP A 1 71 ? -4.497 4.671 13.524 1.00 71.94 71 ASP A CA 1
ATOM 581 C C . ASP A 1 71 ? -4.137 4.227 12.111 1.00 71.94 71 ASP A C 1
ATOM 583 O O . ASP A 1 71 ? -4.740 3.278 11.596 1.00 71.94 71 ASP A O 1
ATOM 587 N N . CYS A 1 72 ? -3.265 4.963 11.418 1.00 64.50 72 CYS A N 1
ATOM 588 C CA . CYS A 1 72 ? -3.024 4.719 10.000 1.00 64.50 72 CYS A CA 1
ATOM 589 C C . CYS A 1 72 ? -1.626 5.153 9.561 1.00 64.50 72 CYS A C 1
AT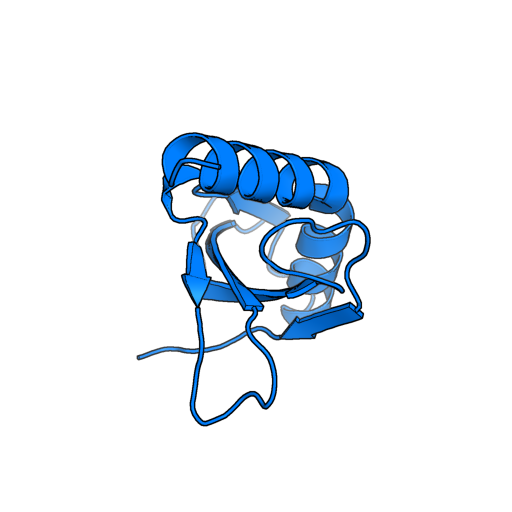OM 591 O O . CYS A 1 72 ? -1.209 6.279 9.813 1.00 64.50 72 CYS A O 1
ATOM 593 N N . TYR A 1 73 ? -0.932 4.235 8.897 1.00 78.75 73 TYR A N 1
ATOM 594 C CA . TYR A 1 73 ? 0.495 4.313 8.617 1.00 78.75 73 TYR A CA 1
ATOM 595 C C . TYR A 1 73 ? 0.768 4.712 7.167 1.00 78.75 73 TYR A C 1
ATOM 597 O O . TYR A 1 73 ? -0.088 4.581 6.287 1.00 78.75 73 TYR A O 1
ATOM 605 N N . ARG A 1 74 ? 2.007 5.123 6.900 1.00 88.69 74 ARG A N 1
ATOM 606 C CA . ARG A 1 74 ? 2.571 5.010 5.557 1.00 88.69 74 ARG A CA 1
ATOM 607 C C . ARG A 1 74 ? 2.918 3.542 5.304 1.00 88.69 74 ARG A C 1
ATOM 609 O O . ARG A 1 74 ? 3.643 2.925 6.082 1.00 88.69 74 ARG A O 1
ATOM 616 N N . MET A 1 75 ? 2.362 2.979 4.237 1.00 90.38 75 MET A N 1
ATOM 617 C CA . MET A 1 75 ? 2.630 1.609 3.799 1.00 90.38 75 MET A CA 1
ATOM 618 C C . MET A 1 75 ? 3.815 1.593 2.839 1.00 90.38 75 MET A C 1
ATOM 620 O O . MET A 1 75 ? 3.817 2.376 1.889 1.00 90.38 75 MET A O 1
ATOM 624 N N . SER A 1 76 ? 4.747 0.661 3.036 1.00 93.19 76 SER A N 1
ATOM 625 C CA . SER A 1 76 ? 5.868 0.407 2.129 1.00 93.19 76 SER A CA 1
ATOM 626 C C . SER A 1 76 ? 5.601 -0.873 1.340 1.00 93.19 76 SER A C 1
ATOM 628 O O . SER A 1 76 ? 5.508 -1.972 1.884 1.00 93.19 76 SER A O 1
ATOM 630 N N . ILE A 1 77 ? 5.402 -0.736 0.033 1.00 95.00 77 ILE A N 1
ATOM 631 C CA . ILE A 1 77 ? 5.037 -1.839 -0.860 1.00 95.00 77 ILE A CA 1
ATOM 632 C C . ILE A 1 77 ? 6.206 -2.069 -1.805 1.00 95.00 77 ILE A C 1
ATOM 634 O O . ILE A 1 77 ? 6.609 -1.157 -2.521 1.00 95.00 77 ILE A O 1
ATOM 638 N N . HIS A 1 78 ? 6.747 -3.282 -1.821 1.00 95.38 78 HIS A N 1
ATOM 639 C CA . HIS A 1 78 ? 7.924 -3.636 -2.607 1.00 95.38 78 HIS A CA 1
ATOM 640 C C . HIS A 1 78 ? 7.487 -4.354 -3.887 1.00 95.38 78 HIS A C 1
ATOM 642 O O . HIS A 1 78 ? 7.201 -5.556 -3.833 1.00 95.38 78 HIS A O 1
ATOM 648 N N . PRO A 1 79 ? 7.374 -3.652 -5.030 1.00 96.19 79 PRO A N 1
ATOM 649 C CA . PRO A 1 79 ? 7.137 -4.304 -6.306 1.00 96.19 79 PRO A CA 1
ATOM 650 C C . PRO A 1 79 ? 8.420 -4.931 -6.863 1.00 96.19 79 PRO A C 1
ATOM 652 O O . PRO A 1 79 ? 9.527 -4.657 -6.403 1.00 96.19 79 PRO A O 1
ATOM 655 N N . ASP A 1 80 ? 8.265 -5.725 -7.916 1.00 95.81 80 ASP A N 1
ATOM 656 C CA . ASP A 1 80 ? 9.359 -6.180 -8.778 1.00 95.81 80 ASP A CA 1
ATOM 657 C C . ASP A 1 80 ? 10.117 -5.023 -9.449 1.00 95.81 80 ASP A C 1
ATOM 659 O O . ASP A 1 80 ? 11.325 -5.109 -9.669 1.00 95.81 80 ASP A O 1
ATOM 663 N N . ASN A 1 81 ? 9.420 -3.927 -9.758 1.00 94.81 81 ASN A N 1
ATOM 664 C CA . ASN A 1 81 ? 10.004 -2.707 -10.301 1.00 94.81 81 ASN A CA 1
ATOM 665 C C . ASN A 1 81 ? 9.116 -1.491 -9.976 1.00 94.81 81 ASN A C 1
ATOM 667 O O . ASN A 1 81 ? 7.919 -1.533 -10.221 1.00 94.81 81 ASN A O 1
ATOM 671 N N . VAL A 1 82 ? 9.666 -0.390 -9.455 1.00 94.44 82 VAL A N 1
ATOM 672 C CA . VAL A 1 82 ? 8.850 0.792 -9.090 1.00 94.44 82 VAL A CA 1
ATOM 673 C C . VAL A 1 82 ? 8.406 1.643 -10.286 1.00 94.44 82 VAL A C 1
ATOM 675 O O . VAL A 1 82 ? 7.382 2.318 -10.207 1.00 94.44 82 VAL A O 1
ATOM 678 N N . ASP A 1 83 ? 9.130 1.602 -11.403 1.00 92.44 83 ASP A N 1
ATOM 679 C CA . ASP A 1 83 ? 8.799 2.341 -12.627 1.00 92.44 83 ASP A CA 1
ATOM 680 C C . ASP A 1 83 ? 7.782 1.583 -13.492 1.00 92.44 83 ASP A C 1
ATOM 682 O O . ASP A 1 83 ? 6.917 2.173 -14.146 1.00 92.44 83 ASP A O 1
ATOM 686 N N . HIS A 1 84 ? 7.867 0.253 -13.490 1.00 94.06 84 HIS A N 1
ATOM 687 C CA . HIS A 1 84 ? 7.009 -0.650 -14.253 1.00 94.06 84 HIS A CA 1
ATOM 688 C C . HIS A 1 84 ? 6.574 -1.861 -13.417 1.00 94.06 84 HIS A C 1
ATOM 690 O O . HIS A 1 84 ? 6.938 -2.989 -13.751 1.00 94.06 84 HIS A O 1
ATOM 696 N N . PRO A 1 85 ? 5.789 -1.644 -12.350 1.00 96.19 85 PRO A N 1
ATOM 697 C CA . PRO A 1 85 ? 5.414 -2.714 -11.436 1.00 96.19 85 PRO A CA 1
ATOM 698 C C . PRO A 1 85 ? 4.452 -3.705 -12.094 1.00 96.19 85 PRO A C 1
ATOM 700 O O . PRO A 1 85 ? 3.487 -3.311 -12.758 1.00 96.19 85 PRO A O 1
ATOM 703 N N . THR A 1 86 ? 4.699 -4.997 -11.880 1.00 96.25 86 THR A N 1
ATOM 704 C CA . THR A 1 86 ? 3.839 -6.095 -12.346 1.00 96.25 86 THR A CA 1
ATOM 705 C C . THR A 1 86 ? 3.438 -7.057 -11.234 1.00 96.25 86 THR A C 1
ATOM 707 O O . THR A 1 86 ? 2.375 -7.672 -11.328 1.00 96.25 86 THR A O 1
ATOM 710 N N . ALA A 1 87 ? 4.219 -7.138 -10.152 1.00 96.75 87 ALA A N 1
ATOM 711 C CA . ALA A 1 87 ? 3.925 -7.992 -9.007 1.00 96.75 87 ALA A CA 1
ATOM 712 C C . ALA A 1 87 ? 4.383 -7.362 -7.687 1.00 96.75 87 ALA A C 1
ATOM 714 O O . ALA A 1 87 ? 5.395 -6.668 -7.633 1.00 96.75 87 ALA A O 1
ATOM 715 N N . ILE A 1 88 ? 3.650 -7.639 -6.605 1.00 96.31 88 ILE A N 1
ATOM 716 C CA . ILE A 1 88 ? 4.084 -7.320 -5.240 1.00 96.31 88 ILE A CA 1
ATOM 717 C C . ILE A 1 88 ? 4.985 -8.453 -4.742 1.00 96.31 88 ILE A C 1
ATOM 719 O O . ILE A 1 88 ? 4.538 -9.597 -4.649 1.00 96.31 88 ILE A O 1
ATOM 723 N N . LEU A 1 89 ? 6.227 -8.125 -4.387 1.00 94.94 89 LEU A N 1
ATOM 724 C CA . LEU A 1 89 ? 7.185 -9.055 -3.787 1.00 94.94 89 LEU A CA 1
ATOM 725 C C . LEU A 1 89 ? 7.067 -9.090 -2.262 1.00 94.94 89 LEU A C 1
ATOM 727 O O . LEU A 1 89 ? 7.113 -10.166 -1.670 1.00 94.94 89 LEU A O 1
ATOM 731 N N . ASN A 1 90 ? 6.893 -7.927 -1.629 1.00 93.12 90 ASN A N 1
ATOM 732 C CA . ASN A 1 90 ? 6.706 -7.812 -0.185 1.00 93.12 90 ASN A CA 1
ATOM 733 C C . ASN A 1 90 ? 5.841 -6.595 0.185 1.00 93.12 90 ASN A C 1
ATOM 735 O O . ASN A 1 90 ? 5.720 -5.644 -0.590 1.00 93.12 90 ASN A O 1
ATOM 739 N N . ILE A 1 91 ? 5.250 -6.623 1.378 1.00 91.50 91 ILE A N 1
ATOM 740 C CA . ILE A 1 91 ? 4.571 -5.477 1.989 1.00 91.50 91 ILE A CA 1
ATOM 741 C C . ILE A 1 91 ? 5.123 -5.331 3.402 1.00 91.50 91 ILE A C 1
ATOM 743 O O . ILE A 1 91 ? 4.926 -6.222 4.229 1.00 91.50 91 ILE A O 1
ATOM 747 N N . ASP A 1 92 ? 5.754 -4.194 3.672 1.00 84.69 92 ASP A N 1
ATOM 748 C CA . ASP A 1 92 ? 6.233 -3.820 4.994 1.00 84.69 92 ASP A CA 1
ATOM 749 C C . ASP A 1 92 ? 5.397 -2.644 5.509 1.00 84.69 92 ASP A C 1
ATOM 751 O O . ASP A 1 92 ? 5.133 -1.655 4.822 1.00 84.69 92 ASP A O 1
ATOM 755 N N . GLY A 1 93 ? 4.892 -2.794 6.728 1.00 68.06 93 GLY A N 1
ATOM 756 C CA . GLY A 1 93 ? 4.174 -1.738 7.423 1.00 68.06 93 GLY A CA 1
ATOM 757 C C . GLY A 1 93 ? 5.049 -1.207 8.542 1.00 68.06 93 GLY A C 1
ATOM 758 O O . GLY A 1 93 ? 5.585 -2.021 9.293 1.00 68.06 93 GLY A O 1
ATOM 759 N N . ILE A 1 94 ? 5.064 0.123 8.676 1.00 52.84 94 ILE A N 1
ATOM 760 C CA . ILE A 1 94 ? 5.532 0.935 9.813 1.00 52.84 94 ILE A CA 1
ATOM 761 C C . ILE A 1 94 ? 6.843 1.682 9.525 1.00 52.84 94 ILE A C 1
ATOM 763 O O . ILE A 1 94 ? 7.927 1.167 9.764 1.00 52.84 94 ILE A O 1
ATOM 767 N N . ASP A 1 95 ? 6.703 2.947 9.120 1.00 50.00 95 ASP A N 1
ATOM 768 C CA . ASP A 1 95 ? 7.451 4.037 9.752 1.00 50.00 95 ASP A CA 1
ATOM 769 C C . ASP A 1 95 ? 6.414 4.959 10.417 1.00 50.00 95 ASP A C 1
ATOM 771 O O . ASP A 1 95 ? 5.523 5.509 9.761 1.00 50.00 95 ASP A O 1
ATOM 775 N N . VAL A 1 96 ? 6.476 5.041 11.744 1.00 43.47 96 VAL A N 1
ATOM 776 C CA . VAL A 1 96 ? 6.009 6.203 12.503 1.00 43.47 96 VAL A CA 1
ATOM 777 C C . VAL A 1 96 ? 7.251 7.059 12.688 1.00 43.47 96 VAL A C 1
ATOM 779 O O . VAL A 1 96 ? 8.142 6.659 13.435 1.00 43.47 96 VAL A O 1
ATOM 782 N N . ASP A 1 97 ? 7.328 8.177 11.972 1.00 39.31 97 ASP A N 1
ATOM 783 C CA . ASP A 1 97 ? 8.223 9.265 12.383 1.00 39.31 97 ASP A CA 1
ATOM 784 C C . ASP A 1 97 ? 7.765 9.831 13.740 1.00 39.31 97 ASP A C 1
ATOM 786 O O . ASP A 1 97 ? 6.532 9.983 13.939 1.00 39.31 97 ASP A O 1
#